Protein AF-A0AA37L537-F1 (afdb_monomer_lite)

Structure (mmCIF, N/CA/C/O backbone):
data_AF-A0AA37L537-F1
#
_entry.id   AF-A0AA37L537-F1
#
loop_
_atom_site.group_PDB
_atom_site.id
_atom_site.type_symbol
_atom_site.label_atom_id
_atom_site.label_alt_id
_atom_site.label_comp_id
_atom_site.label_asym_id
_atom_site.label_entity_id
_atom_site.label_seq_id
_atom_site.pdbx_PDB_ins_code
_ato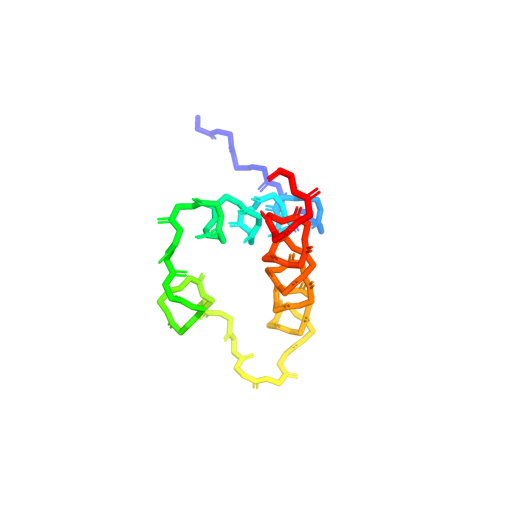m_site.Cartn_x
_atom_site.Cartn_y
_atom_site.Cartn_z
_atom_site.occupancy
_atom_site.B_iso_or_equiv
_atom_site.auth_seq_id
_atom_site.auth_comp_id
_atom_site.auth_asym_id
_atom_site.auth_atom_id
_atom_site.pdbx_PDB_model_num
ATOM 1 N N . MET A 1 1 ? 12.799 21.957 -6.040 1.00 39.69 1 MET A N 1
ATOM 2 C CA . MET A 1 1 ? 11.897 20.828 -6.340 1.00 39.69 1 MET A CA 1
ATOM 3 C C . MET A 1 1 ? 12.751 19.577 -6.342 1.00 39.69 1 MET A C 1
ATOM 5 O O . MET A 1 1 ? 13.470 19.333 -7.300 1.00 39.69 1 MET A O 1
ATOM 9 N N . THR A 1 2 ? 12.825 18.900 -5.200 1.00 47.12 2 THR A N 1
ATOM 10 C CA . THR A 1 2 ? 13.745 17.777 -4.999 1.00 47.12 2 THR A CA 1
ATOM 11 C C . THR A 1 2 ? 13.057 16.526 -5.521 1.00 47.12 2 THR A C 1
ATOM 13 O O . THR A 1 2 ? 12.128 16.023 -4.897 1.00 47.12 2 THR A O 1
ATOM 16 N N . ILE A 1 3 ? 13.456 16.077 -6.708 1.00 53.12 3 ILE A N 1
ATOM 17 C CA . ILE A 1 3 ? 12.994 14.810 -7.273 1.00 53.12 3 ILE A CA 1
ATOM 18 C C . ILE A 1 3 ? 13.787 13.732 -6.535 1.00 53.12 3 ILE A C 1
ATOM 20 O O . ILE A 1 3 ? 14.928 13.440 -6.889 1.00 53.12 3 ILE A O 1
ATOM 24 N N . PHE A 1 4 ? 13.237 13.219 -5.436 1.00 52.62 4 PHE A N 1
ATOM 25 C CA . PHE A 1 4 ? 13.808 12.039 -4.803 1.00 52.62 4 PHE A CA 1
ATOM 26 C C . PHE A 1 4 ? 13.640 10.870 -5.778 1.00 52.62 4 PHE A C 1
ATOM 28 O O . PHE A 1 4 ? 12.549 10.715 -6.336 1.00 52.62 4 PHE A O 1
ATOM 35 N N . PRO A 1 5 ? 14.679 10.050 -6.021 1.00 55.66 5 PRO A N 1
ATOM 36 C CA . PRO A 1 5 ? 14.446 8.776 -6.679 1.00 55.66 5 PRO A CA 1
ATOM 37 C C . PRO A 1 5 ? 13.372 8.045 -5.869 1.00 55.66 5 PRO A C 1
ATOM 39 O O . PRO A 1 5 ? 13.428 8.060 -4.637 1.00 55.66 5 PRO A O 1
ATOM 42 N N . LEU A 1 6 ? 12.385 7.457 -6.551 1.00 60.28 6 LEU A N 1
ATOM 43 C CA . LEU A 1 6 ? 11.418 6.534 -5.955 1.00 60.28 6 LEU A CA 1
ATOM 44 C C . LEU A 1 6 ? 12.200 5.326 -5.429 1.00 60.28 6 LEU A C 1
ATOM 46 O O . LEU A 1 6 ? 12.317 4.295 -6.083 1.00 60.28 6 LEU A O 1
ATOM 50 N N . THR A 1 7 ? 12.836 5.490 -4.276 1.00 72.44 7 THR A N 1
ATOM 51 C CA . THR A 1 7 ? 13.424 4.387 -3.540 1.00 72.44 7 THR A CA 1
ATOM 52 C C . THR A 1 7 ? 12.276 3.566 -2.977 1.00 72.44 7 THR A C 1
ATOM 54 O O . THR A 1 7 ? 11.203 4.097 -2.674 1.00 72.44 7 THR A O 1
ATOM 57 N N . THR A 1 8 ? 12.505 2.269 -2.789 1.00 76.00 8 THR A N 1
ATOM 58 C CA . THR A 1 8 ? 11.547 1.358 -2.150 1.00 76.00 8 THR A CA 1
ATOM 59 C C . THR A 1 8 ? 10.984 1.934 -0.840 1.00 76.00 8 THR A C 1
ATOM 61 O O . THR A 1 8 ? 9.813 1.741 -0.537 1.00 76.00 8 THR A O 1
ATOM 64 N N . ALA A 1 9 ? 11.770 2.729 -0.103 1.00 81.62 9 ALA A N 1
ATOM 65 C CA . ALA A 1 9 ? 11.330 3.406 1.117 1.00 81.62 9 ALA A CA 1
ATOM 66 C C . ALA A 1 9 ? 10.244 4.476 0.882 1.00 81.62 9 ALA A C 1
ATOM 68 O O . ALA A 1 9 ? 9.293 4.552 1.655 1.00 81.62 9 ALA A O 1
ATOM 69 N N . VAL A 1 10 ? 10.345 5.284 -0.181 1.00 84.88 10 VAL A N 1
ATOM 70 C CA . VAL A 1 10 ? 9.324 6.299 -0.512 1.00 84.88 10 VAL A CA 1
ATOM 71 C C . VAL A 1 10 ? 8.018 5.623 -0.914 1.00 84.88 10 VAL A C 1
ATOM 73 O O . VAL A 1 10 ? 6.948 6.042 -0.482 1.00 84.88 10 VAL A O 1
ATOM 76 N N . LEU A 1 11 ? 8.111 4.542 -1.690 1.00 86.50 11 LEU A N 1
ATOM 77 C CA . LEU A 1 11 ? 6.960 3.737 -2.092 1.00 86.50 11 LEU A CA 1
ATOM 78 C C . LEU A 1 11 ? 6.249 3.128 -0.874 1.00 86.50 11 LEU A C 1
ATOM 80 O O . LEU A 1 11 ? 5.029 3.230 -0.764 1.00 86.50 11 LEU A O 1
ATOM 84 N N . GLN A 1 12 ? 7.008 2.559 0.065 1.00 88.38 12 GLN A N 1
ATOM 85 C CA . GLN A 1 12 ? 6.464 2.008 1.308 1.00 88.38 12 GLN A CA 1
ATOM 86 C C . GLN A 1 12 ? 5.821 3.083 2.189 1.00 88.38 12 GLN A C 1
AT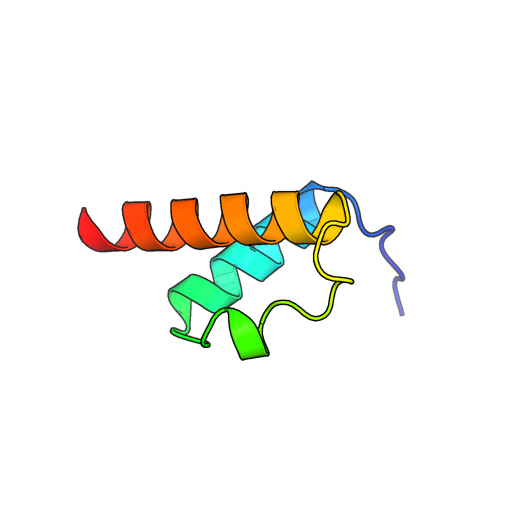OM 88 O O . GLN A 1 12 ? 4.745 2.853 2.737 1.00 88.38 12 GLN A O 1
ATOM 93 N N . GLN A 1 13 ? 6.444 4.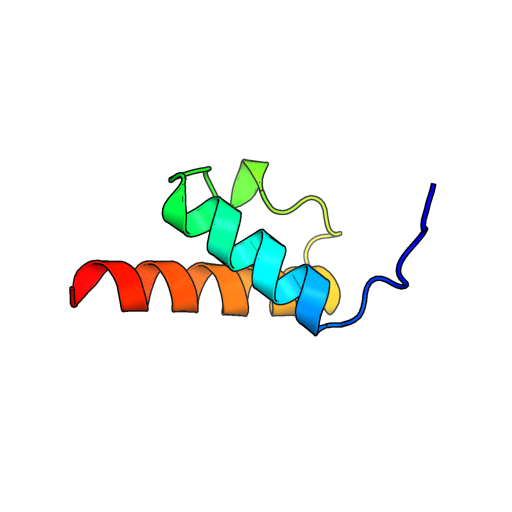259 2.301 1.00 89.06 13 GLN A N 1
ATOM 94 C CA . GLN A 1 13 ? 5.891 5.370 3.074 1.00 89.06 13 GLN A CA 1
ATOM 95 C C . GLN A 1 13 ? 4.565 5.857 2.481 1.00 89.06 13 GLN A C 1
ATOM 97 O O . GLN A 1 13 ? 3.614 6.057 3.225 1.00 89.06 13 GLN A O 1
ATOM 102 N N . HIS A 1 14 ? 4.478 5.989 1.155 1.00 89.00 14 HIS A N 1
ATOM 103 C CA . HIS A 1 14 ? 3.243 6.386 0.474 1.00 89.00 14 HIS A CA 1
ATOM 104 C C . HIS A 1 14 ? 2.123 5.355 0.657 1.00 89.00 14 HIS A C 1
ATOM 106 O O . HIS A 1 14 ? 0.973 5.723 0.882 1.00 89.00 14 HIS A O 1
ATOM 112 N N . ALA A 1 15 ? 2.458 4.065 0.579 1.00 90.75 15 ALA A N 1
ATOM 113 C CA . ALA A 1 15 ? 1.510 2.983 0.816 1.00 90.75 15 ALA A CA 1
ATOM 114 C C . ALA A 1 15 ? 0.981 2.990 2.258 1.00 90.75 15 ALA A C 1
ATOM 116 O O . ALA A 1 15 ? -0.206 2.764 2.481 1.00 90.75 15 ALA A O 1
ATOM 117 N N . ARG A 1 16 ? 1.850 3.288 3.231 1.00 91.31 16 ARG A N 1
ATOM 118 C CA . ARG A 1 16 ? 1.465 3.425 4.638 1.00 91.31 16 ARG A CA 1
ATOM 119 C C . ARG A 1 16 ? 0.540 4.618 4.859 1.00 91.31 16 ARG A C 1
ATOM 121 O O . ARG A 1 16 ? -0.538 4.447 5.409 1.00 91.31 16 ARG A O 1
ATOM 128 N N . ASP A 1 17 ? 0.932 5.781 4.351 1.00 91.12 17 ASP A N 1
ATOM 129 C CA . ASP A 1 17 ? 0.184 7.034 4.480 1.00 91.12 17 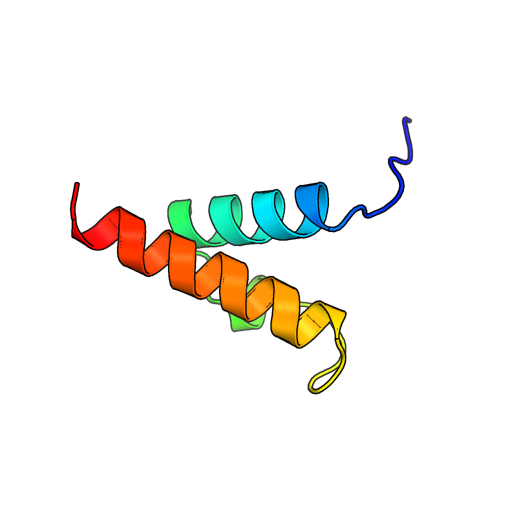ASP A CA 1
ATOM 130 C C . ASP A 1 17 ? -1.222 6.911 3.867 1.00 91.12 17 ASP A C 1
ATOM 132 O O . ASP A 1 17 ? -2.208 7.359 4.452 1.00 91.12 17 ASP A O 1
ATOM 136 N N . ALA A 1 18 ? -1.337 6.229 2.722 1.00 91.38 18 ALA A N 1
ATOM 137 C CA . ALA A 1 18 ? -2.620 5.926 2.094 1.00 91.38 18 ALA A CA 1
ATOM 138 C C . ALA A 1 18 ? -3.497 5.006 2.962 1.00 91.38 18 ALA A C 1
ATOM 140 O O . ALA A 1 18 ? -4.695 5.256 3.093 1.00 91.38 18 ALA A O 1
ATOM 141 N N . ALA A 1 19 ? -2.912 3.970 3.571 1.00 91.31 19 ALA A N 1
ATOM 142 C CA . ALA A 1 19 ? -3.633 3.066 4.465 1.00 91.31 19 ALA A CA 1
ATOM 143 C C . ALA A 1 19 ? -4.107 3.778 5.743 1.00 91.31 19 ALA A C 1
ATOM 145 O O . ALA A 1 19 ? -5.257 3.608 6.139 1.00 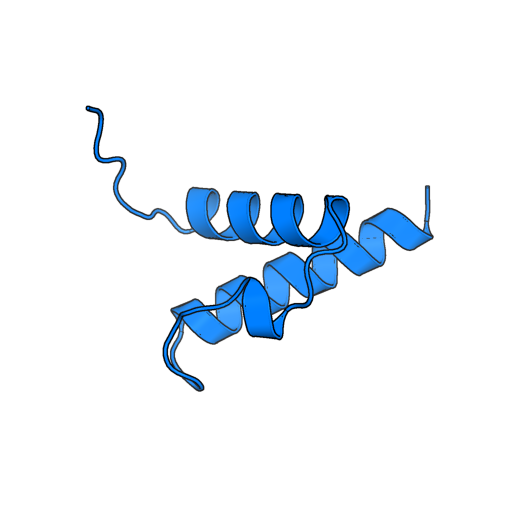91.31 19 ALA A O 1
ATOM 146 N N . GLU A 1 20 ? -3.260 4.617 6.348 1.00 89.44 20 GLU A N 1
ATOM 147 C CA . GLU A 1 20 ? -3.587 5.410 7.545 1.00 89.44 20 GLU A CA 1
ATOM 148 C C . GLU A 1 20 ? -4.694 6.441 7.276 1.00 89.44 20 GLU A C 1
ATOM 150 O O . GLU A 1 20 ? -5.547 6.681 8.129 1.00 89.44 20 GLU A O 1
ATOM 155 N N . GLN A 1 21 ? -4.729 7.021 6.075 1.00 89.94 21 GLN A N 1
ATOM 156 C CA . GLN A 1 21 ? -5.798 7.929 5.643 1.00 89.94 21 GLN A CA 1
ATOM 157 C C . GLN A 1 21 ? -7.084 7.206 5.213 1.00 89.94 21 GLN A C 1
ATOM 159 O O . GLN A 1 21 ? -8.085 7.865 4.928 1.00 89.94 21 GLN A O 1
ATOM 164 N N . GLY A 1 22 ? -7.075 5.871 5.140 1.00 89.06 22 GLY A N 1
ATOM 165 C CA . GLY A 1 22 ? -8.206 5.079 4.658 1.00 89.06 22 GLY A CA 1
ATOM 166 C C . GLY A 1 22 ? -8.476 5.229 3.156 1.00 89.06 22 GLY A C 1
ATOM 167 O O . GLY A 1 22 ? -9.603 5.000 2.716 1.00 89.06 22 GLY A O 1
ATOM 168 N N . VAL A 1 23 ? -7.472 5.623 2.364 1.00 90.62 23 VAL A N 1
ATOM 169 C CA . VAL A 1 23 ? -7.589 5.736 0.903 1.00 90.62 23 VAL A CA 1
ATOM 170 C C . VAL A 1 23 ? -7.667 4.334 0.305 1.00 90.62 23 VAL A C 1
ATOM 172 O O . VAL A 1 23 ? -6.732 3.561 0.492 1.00 90.62 23 VAL A O 1
ATOM 175 N N . PRO A 1 24 ? -8.715 3.983 -0.460 1.00 89.62 24 PRO A N 1
ATOM 176 C CA . PRO A 1 24 ? -8.827 2.660 -1.061 1.00 89.62 24 PRO A CA 1
ATOM 177 C C . PRO A 1 24 ? -7.594 2.296 -1.893 1.00 89.62 24 PRO A C 1
ATOM 179 O O . PRO A 1 24 ? -7.107 3.098 -2.686 1.00 89.62 24 PRO A O 1
ATOM 182 N N . LEU A 1 25 ? -7.123 1.049 -1.785 1.00 87.25 25 LEU A N 1
ATOM 183 C CA . LEU A 1 25 ? -5.917 0.590 -2.487 1.00 87.25 25 LEU A CA 1
ATOM 184 C C . LEU A 1 25 ? -5.977 0.817 -4.009 1.00 87.25 25 LEU A C 1
ATOM 186 O O . LEU A 1 25 ? -4.964 1.136 -4.624 1.00 87.25 25 LEU A O 1
ATOM 190 N N . ALA A 1 26 ? -7.164 0.678 -4.607 1.00 88.19 26 ALA A N 1
ATOM 191 C CA . ALA A 1 26 ? -7.387 0.922 -6.033 1.00 88.19 26 ALA A CA 1
ATOM 192 C C . ALA A 1 26 ? -7.211 2.399 -6.436 1.00 88.19 26 ALA A C 1
ATOM 194 O O . ALA A 1 26 ? -6.915 2.678 -7.593 1.00 88.19 26 ALA A O 1
ATOM 195 N N . GLU A 1 27 ? -7.389 3.327 -5.494 1.00 88.44 27 GLU A N 1
ATOM 196 C CA . GLU A 1 27 ? -7.137 4.758 -5.685 1.00 88.44 27 GLU A CA 1
ATOM 197 C C . GLU A 1 27 ? -5.700 5.137 -5.312 1.00 88.44 27 GLU A C 1
ATOM 199 O O . GLU A 1 27 ? -5.150 6.058 -5.898 1.00 88.44 27 GLU A O 1
ATOM 204 N N . ALA A 1 28 ? -5.075 4.421 -4.372 1.00 89.25 28 ALA A N 1
ATOM 205 C CA . ALA A 1 28 ? -3.717 4.703 -3.910 1.00 89.25 28 ALA A CA 1
ATOM 206 C C . ALA A 1 28 ? -2.617 4.131 -4.826 1.00 89.25 28 ALA A C 1
ATOM 208 O O . ALA A 1 28 ? -1.540 4.718 -4.956 1.00 89.25 28 ALA A O 1
ATOM 209 N N . ASN A 1 29 ? -2.856 2.970 -5.446 1.00 90.19 29 ASN A N 1
ATOM 210 C CA . ASN A 1 29 ? -1.875 2.289 -6.284 1.00 90.19 29 ASN A CA 1
ATOM 211 C C . ASN A 1 29 ? -2.117 2.561 -7.776 1.00 90.19 29 ASN A C 1
ATOM 213 O O . ASN A 1 29 ? -3.005 1.977 -8.394 1.00 90.19 29 ASN A O 1
ATOM 217 N N . HIS A 1 30 ? -1.259 3.392 -8.368 1.00 88.50 30 HIS A N 1
ATOM 218 C CA . HIS A 1 30 ? -1.286 3.724 -9.797 1.00 88.50 30 HIS A CA 1
ATOM 219 C C . HIS A 1 30 ? -0.281 2.921 -10.641 1.00 88.50 30 HIS A C 1
ATOM 221 O O . HIS A 1 30 ? -0.107 3.204 -11.828 1.00 88.50 30 HIS A O 1
ATOM 227 N N . TYR A 1 31 ? 0.426 1.959 -10.045 1.00 88.94 31 TYR A N 1
ATOM 228 C CA . TYR A 1 31 ? 1.399 1.140 -10.761 1.00 88.94 31 TYR A CA 1
ATOM 229 C C . TYR A 1 31 ? 0.700 0.104 -11.646 1.00 88.94 31 TYR A C 1
ATOM 231 O O . TYR A 1 31 ? -0.420 -0.327 -11.372 1.00 88.94 31 TYR A O 1
ATOM 239 N N . GLU A 1 32 ? 1.383 -0.325 -12.709 1.00 88.06 32 GLU A N 1
ATOM 240 C CA . GLU A 1 32 ? 0.851 -1.340 -13.618 1.00 88.06 32 GLU A CA 1
ATOM 241 C C . GLU A 1 32 ? 0.552 -2.646 -12.853 1.00 88.06 32 GLU A C 1
ATOM 243 O O . GLU A 1 32 ? 1.452 -3.164 -12.176 1.00 88.06 32 GLU A O 1
ATOM 248 N N . PRO A 1 33 ? -0.672 -3.200 -12.947 1.00 88.25 33 PRO A N 1
ATOM 249 C CA . PRO A 1 33 ? -1.014 -4.463 -12.304 1.00 88.25 33 PRO A CA 1
ATOM 250 C C . PRO A 1 33 ? -0.058 -5.587 -12.715 1.00 88.25 33 PRO A C 1
ATOM 252 O O . PRO A 1 33 ? 0.145 -5.841 -13.897 1.00 88.25 33 PRO A O 1
ATOM 255 N N . GLY A 1 34 ? 0.521 -6.277 -11.730 1.00 87.00 34 GLY A N 1
ATOM 256 C CA . GLY A 1 34 ? 1.502 -7.347 -11.962 1.00 87.00 34 GLY A CA 1
ATOM 257 C C . GLY A 1 34 ? 2.959 -6.879 -12.057 1.00 87.00 34 GLY A C 1
ATOM 258 O O . GLY A 1 34 ? 3.860 -7.717 -12.073 1.00 87.00 34 GLY A O 1
ATOM 259 N N . SER A 1 35 ? 3.222 -5.570 -12.045 1.00 89.75 35 SER A N 1
ATOM 260 C CA . SER A 1 35 ? 4.585 -5.051 -11.906 1.00 89.75 35 SER A CA 1
ATOM 261 C C . SER A 1 35 ? 5.152 -5.282 -10.496 1.00 89.75 35 SER A C 1
ATOM 263 O O . SER A 1 35 ? 4.418 -5.458 -9.514 1.00 89.75 35 SER A O 1
ATOM 265 N N . ALA A 1 36 ? 6.484 -5.247 -10.377 1.00 88.81 36 ALA A N 1
ATOM 266 C CA . ALA A 1 36 ? 7.165 -5.335 -9.083 1.00 88.81 36 ALA A CA 1
ATOM 267 C C . ALA A 1 36 ? 6.731 -4.197 -8.142 1.00 88.81 36 ALA A C 1
ATOM 269 O O . ALA A 1 36 ? 6.357 -4.458 -7.003 1.00 88.81 36 ALA A O 1
ATOM 270 N N . LEU A 1 37 ? 6.657 -2.964 -8.660 1.00 87.94 37 LEU A N 1
ATOM 271 C CA . LEU A 1 37 ? 6.228 -1.783 -7.902 1.00 87.94 37 LEU A CA 1
ATOM 272 C C . LEU A 1 37 ? 4.787 -1.909 -7.393 1.00 87.94 37 LEU A C 1
ATOM 274 O O . LEU A 1 37 ? 4.512 -1.571 -6.245 1.00 87.94 37 LEU A O 1
ATOM 278 N N . TRP A 1 38 ? 3.878 -2.448 -8.213 1.00 90.25 38 TRP A N 1
ATOM 279 C CA . TRP A 1 38 ? 2.499 -2.713 -7.795 1.00 90.25 38 TRP A CA 1
ATOM 280 C C . TRP A 1 38 ? 2.442 -3.710 -6.635 1.00 90.25 38 TRP A C 1
ATOM 282 O O . TRP A 1 38 ? 1.720 -3.492 -5.662 1.00 90.25 38 TRP A O 1
ATOM 292 N N . SER A 1 39 ? 3.239 -4.777 -6.715 1.00 90.88 39 SER A N 1
ATOM 293 C CA . SER A 1 39 ? 3.295 -5.814 -5.681 1.00 90.88 39 SER A CA 1
ATOM 294 C C . SER A 1 39 ? 3.915 -5.293 -4.381 1.00 90.88 39 SER A C 1
ATOM 296 O O . SER A 1 39 ? 3.374 -5.536 -3.303 1.00 90.88 39 SER A O 1
ATOM 298 N N . GLU A 1 40 ? 5.012 -4.537 -4.472 1.00 90.56 40 GLU A N 1
ATOM 299 C CA . GLU A 1 40 ? 5.674 -3.921 -3.317 1.00 90.56 40 GLU A CA 1
ATOM 300 C C . GLU A 1 40 ? 4.769 -2.897 -2.621 1.00 90.56 40 GLU A C 1
ATOM 302 O O . GLU A 1 40 ? 4.705 -2.871 -1.390 1.00 90.56 40 GLU A O 1
ATOM 307 N N . PHE A 1 41 ? 4.024 -2.095 -3.389 1.00 92.06 41 PHE A N 1
ATOM 308 C CA . PHE A 1 41 ? 3.108 -1.098 -2.834 1.00 92.06 41 PHE A CA 1
ATOM 309 C C . PHE A 1 41 ? 1.961 -1.775 -2.090 1.00 92.06 41 PHE A C 1
ATOM 311 O O . PHE A 1 41 ? 1.678 -1.434 -0.943 1.00 92.06 41 PHE A O 1
ATOM 318 N N . ASN A 1 42 ? 1.347 -2.789 -2.703 1.00 91.81 42 ASN A N 1
ATOM 319 C CA . ASN A 1 42 ? 0.261 -3.543 -2.082 1.00 91.81 42 ASN A CA 1
ATOM 320 C C . ASN A 1 42 ? 0.705 -4.254 -0.803 1.00 91.81 42 ASN A C 1
ATOM 322 O O . ASN A 1 42 ? -0.039 -4.264 0.175 1.00 91.81 42 ASN A O 1
ATOM 326 N N . ALA A 1 43 ? 1.913 -4.823 -0.789 1.00 92.00 43 ALA A N 1
ATOM 327 C CA . ALA A 1 43 ? 2.463 -5.463 0.401 1.00 92.00 43 ALA A CA 1
ATOM 328 C C . ALA A 1 43 ? 2.653 -4.458 1.549 1.00 92.00 43 ALA A C 1
ATOM 330 O O . ALA A 1 43 ? 2.296 -4.748 2.692 1.00 92.00 43 ALA A O 1
ATOM 331 N N . ALA A 1 44 ? 3.172 -3.265 1.248 1.00 91.81 44 ALA A N 1
ATOM 332 C CA . ALA A 1 44 ? 3.351 -2.203 2.233 1.00 91.81 44 ALA A CA 1
ATOM 333 C C . ALA A 1 44 ? 2.012 -1.652 2.751 1.00 91.81 44 ALA A C 1
ATOM 335 O O . ALA A 1 44 ? 1.848 -1.483 3.958 1.00 91.81 44 ALA A O 1
ATOM 336 N N . TYR A 1 45 ? 1.042 -1.452 1.858 1.00 92.38 45 TYR A N 1
ATOM 337 C CA . TYR A 1 45 ? -0.304 -0.993 2.195 1.00 92.38 45 TYR A CA 1
ATOM 338 C C . TYR A 1 45 ? -1.039 -2.009 3.086 1.00 92.38 45 TYR A C 1
ATOM 340 O O . TYR A 1 45 ? -1.587 -1.655 4.128 1.00 92.38 45 TYR A O 1
ATOM 348 N N . ALA A 1 46 ? -1.000 -3.298 2.729 1.00 91.25 46 ALA A N 1
ATOM 349 C CA . ALA A 1 46 ? -1.614 -4.365 3.521 1.00 91.25 46 ALA A CA 1
ATOM 350 C C . ALA A 1 46 ? -0.966 -4.503 4.906 1.00 91.25 46 ALA A C 1
ATOM 352 O O . ALA A 1 46 ? -1.665 -4.702 5.898 1.00 91.25 46 ALA A O 1
ATOM 353 N N . LYS A 1 47 ? 0.364 -4.355 4.987 1.00 90.94 47 LYS A N 1
ATOM 354 C CA . LYS A 1 47 ? 1.078 -4.336 6.266 1.00 90.94 47 LYS A CA 1
ATOM 355 C C . LYS A 1 47 ? 0.620 -3.167 7.141 1.00 90.94 47 LYS A C 1
ATOM 357 O O . LYS A 1 47 ? 0.371 -3.374 8.320 1.00 90.94 47 LYS A O 1
ATOM 362 N N . ALA A 1 48 ? 0.474 -1.975 6.568 1.00 88.44 48 ALA A N 1
ATOM 363 C CA . ALA A 1 48 ? 0.025 -0.789 7.291 1.00 88.44 48 ALA A CA 1
ATOM 364 C C . ALA A 1 48 ? -1.405 -0.933 7.841 1.00 88.44 48 ALA A C 1
ATOM 366 O O . ALA A 1 48 ? -1.645 -0.602 8.999 1.00 88.44 48 ALA A O 1
ATOM 367 N N . LEU A 1 49 ? -2.331 -1.501 7.058 1.00 86.25 49 LEU A N 1
ATOM 368 C CA . LEU A 1 49 ? -3.678 -1.825 7.545 1.00 86.25 49 LEU A CA 1
ATOM 369 C C . LEU A 1 49 ? -3.651 -2.842 8.692 1.00 86.25 49 LEU A C 1
ATOM 371 O O . LEU A 1 49 ? -4.332 -2.653 9.695 1.00 86.25 49 LEU A O 1
ATOM 375 N N . GLY A 1 50 ? -2.836 -3.893 8.561 1.00 81.75 50 GLY A N 1
ATOM 376 C CA . GLY A 1 50 ? -2.672 -4.904 9.604 1.00 81.75 50 GLY A CA 1
ATOM 377 C C . GLY A 1 50 ? -2.031 -4.368 10.885 1.00 81.75 50 GLY A C 1
ATOM 378 O O . GLY A 1 50 ? -2.304 -4.899 11.951 1.00 81.75 50 GLY A O 1
ATOM 379 N N . GLU A 1 51 ? -1.208 -3.318 10.807 1.00 69.00 51 GLU A N 1
ATOM 380 C CA 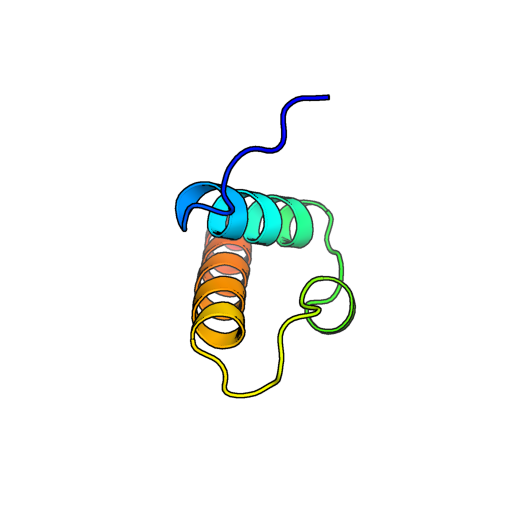. GLU A 1 51 ? -0.653 -2.627 11.980 1.00 69.00 51 GLU A CA 1
ATOM 381 C C . GLU A 1 51 ? -1.671 -1.682 12.642 1.00 69.00 51 GLU A C 1
ATOM 383 O O . GLU A 1 51 ? -1.638 -1.519 13.860 1.00 69.00 51 GLU A O 1
ATOM 388 N N . CYS A 1 52 ? -2.599 -1.097 11.876 1.00 57.12 52 CYS A N 1
ATOM 389 C CA . CYS A 1 52 ? -3.628 -0.191 12.395 1.00 57.12 52 CYS A CA 1
ATOM 390 C C . CYS A 1 52 ? -4.741 -0.918 13.179 1.00 57.12 52 CYS A C 1
ATOM 392 O O . CYS A 1 52 ? -5.390 -0.305 14.020 1.00 57.12 52 CYS A O 1
ATOM 394 N N . GLU A 1 53 ? -4.957 -2.216 12.934 1.00 53.03 53 GLU A N 1
ATOM 395 C CA . GLU A 1 53 ? -5.976 -3.029 13.627 1.00 53.03 53 GLU A CA 1
ATOM 396 C C . GLU A 1 53 ? -5.527 -3.515 15.026 1.00 53.03 53 GLU A C 1
ATOM 398 O O . GLU A 1 53 ? -6.337 -4.036 15.791 1.00 53.03 53 GLU A O 1
ATOM 403 N N . VAL A 1 54 ? -4.250 -3.329 15.394 1.00 49.94 54 VAL A N 1
ATOM 404 C CA . VAL A 1 54 ? -3.666 -3.802 16.673 1.00 49.94 54 VAL A CA 1
ATOM 405 C C . VAL A 1 54 ? -3.322 -2.665 17.652 1.00 49.94 54 VAL A C 1
ATOM 407 O O . VAL A 1 54 ? -2.703 -2.932 18.685 1.00 49.94 54 VAL A O 1
ATOM 410 N N . ALA A 1 55 ? -3.684 -1.415 17.341 1.00 43.81 55 ALA A N 1
ATOM 411 C CA . ALA A 1 55 ? -3.355 -0.224 18.137 1.00 43.81 55 ALA A CA 1
ATOM 412 C C . ALA A 1 55 ? -4.553 0.332 18.923 1.00 43.81 55 ALA A C 1
ATOM 414 O O . ALA A 1 55 ? -5.670 0.381 18.363 1.00 43.81 55 ALA A O 1
#

Sequence (55 aa):
MTIFPLTTAVLQQHARDAAEQGVPLAEANHYEPGSALWSEFNAAYAKALGECEVA

pLDDT: mean 81.36, std 15.07, range [39.69, 92.38]

Foldseek 3Di:
DDPDPPDLVVLLVQLLVCLVVVPDLVRSDPDDPPDPSNVSSVVSNVVNNVVVVVD

Secondary structure (DSSP, 8-state):
-------HHHHHHHHHHHHHTT--HHHH--SPTTSHHHHHHHHHHHHHHHHHTT-

Radius of gyration: 11.37 Å; chains: 1; bounding box: 23×28×32 Å